Protein AF-A0A956D591-F1 (afdb_monomer_lite)

Structure (mmCIF, N/CA/C/O backbone):
data_AF-A0A956D591-F1
#
_entry.id   AF-A0A956D591-F1
#
loop_
_atom_site.group_PDB
_atom_site.id
_atom_site.type_symbol
_atom_site.label_atom_id
_atom_site.label_alt_id
_atom_site.label_comp_id
_atom_site.label_asym_id
_atom_site.label_entity_id
_atom_site.label_seq_id
_atom_site.pdbx_PDB_ins_code
_atom_site.Cartn_x
_atom_site.Cartn_y
_atom_site.Cartn_z
_atom_site.occupancy
_atom_site.B_iso_or_equiv
_atom_site.auth_seq_id
_atom_site.auth_comp_id
_atom_site.auth_asym_id
_atom_site.auth_atom_id
_atom_site.pdbx_PDB_model_num
ATOM 1 N N . MET A 1 1 ? 17.800 -11.997 -19.487 1.00 52.72 1 MET A N 1
ATOM 2 C CA . MET A 1 1 ? 16.666 -11.210 -18.965 1.00 52.72 1 MET A CA 1
ATOM 3 C C . MET A 1 1 ? 15.484 -12.162 -18.912 1.00 52.72 1 MET A C 1
ATOM 5 O O . MET A 1 1 ? 15.166 -12.742 -19.944 1.00 52.72 1 MET A O 1
ATOM 9 N N . HIS A 1 2 ? 14.975 -12.489 -17.723 1.00 69.31 2 HIS A N 1
ATOM 10 C CA . HIS A 1 2 ? 13.876 -13.447 -17.596 1.00 69.31 2 HIS A CA 1
ATOM 11 C C . HIS A 1 2 ? 12.588 -12.753 -18.041 1.00 69.31 2 HIS A C 1
ATOM 13 O O . HIS A 1 2 ? 12.239 -11.722 -17.480 1.00 69.31 2 HIS A O 1
ATOM 19 N N . ALA A 1 3 ? 11.868 -13.309 -19.018 1.00 75.56 3 ALA A N 1
ATOM 20 C CA . ALA A 1 3 ? 10.651 -12.695 -19.563 1.00 75.56 3 ALA A CA 1
ATOM 21 C C . ALA A 1 3 ? 9.582 -12.370 -18.491 1.00 75.56 3 ALA A C 1
ATOM 23 O O . ALA A 1 3 ? 8.760 -11.476 -18.678 1.00 75.56 3 ALA A O 1
ATOM 24 N N . GLN A 1 4 ? 9.606 -13.071 -17.351 1.00 73.88 4 GLN A N 1
ATOM 25 C CA . GLN A 1 4 ? 8.733 -12.803 -16.205 1.00 73.88 4 GLN A CA 1
ATOM 26 C C . GLN A 1 4 ? 9.067 -11.488 -15.483 1.00 73.88 4 GLN A C 1
ATOM 28 O O . GLN A 1 4 ? 8.150 -10.812 -15.021 1.00 73.88 4 GLN A O 1
ATOM 33 N N . ASP A 1 5 ? 10.341 -11.088 -15.432 1.00 79.69 5 ASP A N 1
ATOM 34 C CA . ASP A 1 5 ? 10.752 -9.813 -14.834 1.00 79.69 5 ASP A CA 1
ATOM 35 C C . ASP A 1 5 ? 10.270 -8.631 -15.682 1.00 79.69 5 ASP A C 1
ATOM 37 O O . ASP A 1 5 ? 9.816 -7.619 -15.145 1.00 79.69 5 ASP A O 1
ATOM 41 N N . ASP A 1 6 ? 10.323 -8.770 -17.008 1.00 87.12 6 ASP A N 1
ATOM 42 C CA . ASP A 1 6 ? 9.858 -7.740 -17.938 1.00 87.12 6 ASP A CA 1
ATOM 43 C C . ASP A 1 6 ? 8.331 -7.598 -17.890 1.00 87.12 6 ASP A C 1
ATOM 45 O O . ASP A 1 6 ? 7.813 -6.483 -17.800 1.00 87.12 6 ASP A O 1
ATOM 49 N N . ALA A 1 7 ? 7.606 -8.722 -17.845 1.00 90.69 7 ALA A N 1
ATOM 50 C CA . ALA A 1 7 ? 6.153 -8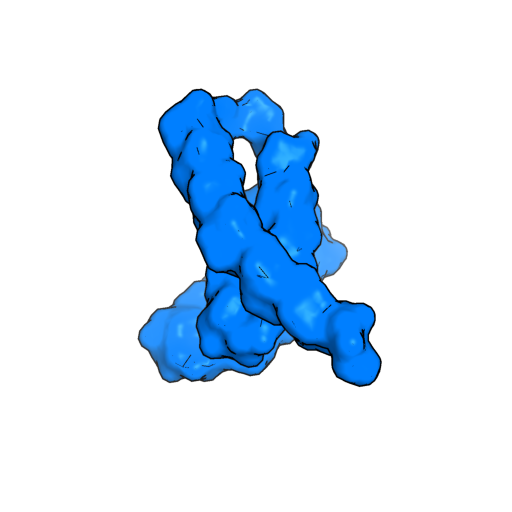.727 -17.677 1.00 90.69 7 ALA A CA 1
ATOM 51 C C . ALA A 1 7 ? 5.723 -8.102 -16.338 1.00 90.69 7 ALA A C 1
ATOM 53 O O . ALA A 1 7 ? 4.816 -7.267 -16.311 1.00 90.69 7 ALA A O 1
ATOM 54 N N . ALA A 1 8 ? 6.395 -8.450 -15.233 1.00 93.50 8 ALA A N 1
ATOM 55 C CA . ALA A 1 8 ? 6.107 -7.882 -13.917 1.00 93.50 8 ALA A CA 1
ATOM 56 C C . ALA A 1 8 ? 6.303 -6.358 -13.893 1.00 93.50 8 ALA A C 1
ATOM 58 O O . ALA A 1 8 ? 5.472 -5.641 -13.331 1.00 93.50 8 ALA A O 1
ATOM 59 N N . ARG A 1 9 ? 7.374 -5.857 -14.524 1.00 93.31 9 ARG A N 1
ATOM 60 C CA . ARG A 1 9 ? 7.680 -4.419 -14.607 1.00 93.31 9 ARG A CA 1
ATOM 61 C C . ARG A 1 9 ? 6.655 -3.650 -15.428 1.00 93.31 9 ARG A C 1
ATOM 63 O O . ARG A 1 9 ? 6.225 -2.585 -14.991 1.00 93.31 9 ARG A O 1
ATOM 70 N N . GLU A 1 10 ? 6.237 -4.178 -16.575 1.00 95.62 10 GLU A N 1
ATOM 71 C CA . GLU A 1 10 ? 5.223 -3.504 -17.392 1.00 95.62 10 GLU A CA 1
ATOM 72 C C . GLU A 1 10 ? 3.865 -3.471 -16.684 1.00 95.62 10 GLU A C 1
ATOM 74 O O . GLU A 1 10 ? 3.206 -2.434 -16.652 1.00 95.62 10 GLU A O 1
ATOM 79 N N . LEU A 1 11 ? 3.465 -4.568 -16.036 1.00 96.94 11 LEU A N 1
ATOM 80 C CA . LEU A 1 11 ? 2.238 -4.602 -15.237 1.00 96.94 11 LEU A CA 1
ATOM 81 C C . LEU A 1 11 ? 2.297 -3.637 -14.049 1.00 96.94 11 LEU A C 1
ATOM 83 O O . LEU A 1 11 ? 1.322 -2.941 -13.782 1.00 96.94 11 LEU A O 1
ATOM 87 N N . PHE A 1 12 ? 3.450 -3.529 -13.386 1.00 96.75 12 PHE A N 1
ATOM 88 C CA . PHE A 1 12 ? 3.655 -2.535 -12.336 1.00 96.75 12 PHE A CA 1
ATOM 89 C C . PHE A 1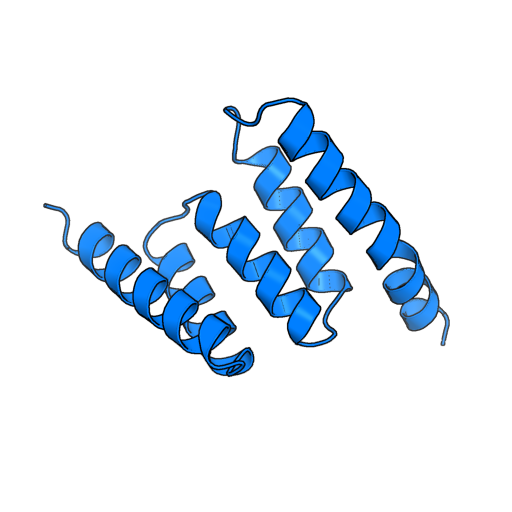 12 ? 3.496 -1.106 -12.869 1.00 96.75 12 PHE A C 1
ATOM 91 O O . PHE A 1 12 ? 2.790 -0.301 -12.265 1.00 96.75 12 PHE A O 1
ATOM 98 N N . ARG A 1 13 ? 4.107 -0.798 -14.022 1.00 96.94 13 ARG A N 1
ATOM 99 C CA . ARG A 1 13 ? 3.997 0.518 -14.669 1.00 96.94 13 ARG A CA 1
ATOM 100 C C . ARG A 1 13 ? 2.544 0.847 -15.006 1.00 96.94 13 ARG A C 1
ATOM 102 O O . ARG A 1 13 ? 2.091 1.948 -14.710 1.00 96.94 13 ARG A O 1
ATOM 109 N N . ARG A 1 14 ? 1.807 -0.117 -15.565 1.00 97.38 14 ARG A N 1
ATOM 110 C CA . ARG A 1 14 ? 0.370 0.014 -15.853 1.00 97.38 14 ARG A CA 1
ATOM 111 C C . ARG A 1 14 ? -0.451 0.254 -14.588 1.00 97.38 14 ARG A C 1
ATOM 113 O O . ARG A 1 14 ? -1.328 1.110 -14.605 1.00 97.38 14 ARG A O 1
ATOM 120 N N . GLY A 1 15 ? -0.151 -0.457 -13.501 1.00 97.62 15 GLY A N 1
ATOM 121 C CA . GLY A 1 15 ? -0.807 -0.250 -12.210 1.00 97.62 15 GLY A CA 1
ATOM 122 C C . GLY A 1 15 ? -0.561 1.150 -11.656 1.00 97.62 15 GLY A C 1
ATOM 123 O O . GLY A 1 15 ? -1.503 1.826 -11.256 1.00 97.62 15 GLY A O 1
ATOM 124 N N . ALA A 1 16 ? 0.683 1.631 -11.713 1.00 97.44 16 ALA A N 1
ATOM 125 C CA . ALA A 1 16 ? 1.040 2.976 -11.267 1.00 97.44 16 ALA A CA 1
ATOM 126 C C . ALA A 1 16 ? 0.368 4.073 -12.112 1.00 97.44 16 ALA A C 1
ATOM 128 O O . ALA A 1 16 ? -0.123 5.060 -11.568 1.00 97.44 16 ALA A O 1
ATOM 129 N N . GLU A 1 17 ? 0.299 3.882 -13.431 1.00 98.19 17 GLU A N 1
ATOM 130 C CA . GLU A 1 17 ? -0.399 4.785 -14.351 1.00 98.19 17 GLU A CA 1
ATOM 131 C C . GLU A 1 17 ? -1.910 4.821 -14.075 1.00 98.19 17 GLU A C 1
ATOM 133 O O . GLU A 1 17 ? -2.502 5.896 -13.991 1.00 98.19 17 GLU A O 1
ATOM 138 N N . ALA A 1 18 ? -2.537 3.658 -13.879 1.00 98.12 18 ALA A N 1
ATOM 139 C CA . ALA A 1 18 ? -3.949 3.570 -13.522 1.00 98.12 18 ALA A CA 1
ATOM 140 C C . ALA A 1 18 ? -4.234 4.206 -12.153 1.00 98.12 18 ALA A C 1
ATOM 142 O O . ALA A 1 18 ? -5.207 4.945 -12.022 1.00 98.12 18 ALA A O 1
ATOM 143 N N . TYR A 1 19 ? -3.361 3.989 -11.164 1.00 97.56 19 TYR A N 1
ATOM 144 C CA . TYR A 1 19 ? -3.478 4.591 -9.835 1.00 97.56 19 TYR A CA 1
ATOM 145 C C . TYR A 1 19 ? -3.401 6.120 -9.899 1.00 97.56 19 TYR A C 1
ATOM 147 O O . TYR A 1 19 ? -4.240 6.802 -9.317 1.00 97.56 19 TYR A O 1
ATOM 155 N N . GLY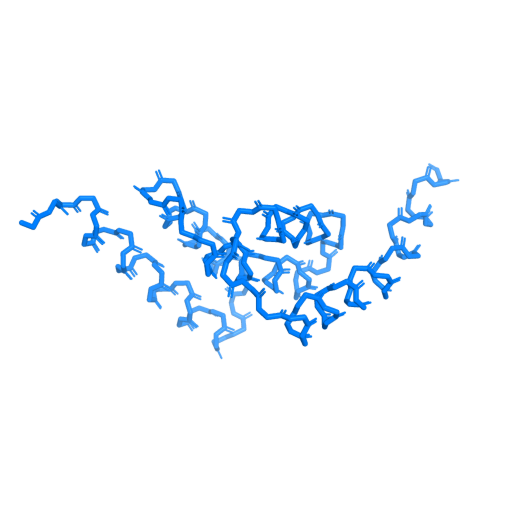 A 1 20 ? -2.429 6.665 -10.641 1.00 97.00 20 GLY A N 1
ATOM 156 C CA . GLY A 1 20 ? -2.289 8.112 -10.840 1.00 97.00 20 GLY A CA 1
ATOM 157 C C . GLY A 1 20 ? -3.458 8.742 -11.604 1.00 97.00 20 GLY A C 1
ATOM 158 O O . GLY A 1 20 ? -3.726 9.926 -11.435 1.00 97.00 20 GLY A O 1
ATOM 159 N N . ALA A 1 21 ? -4.172 7.949 -12.404 1.00 97.88 21 ALA A N 1
ATOM 160 C CA . ALA A 1 21 ? -5.405 8.339 -13.082 1.00 97.88 21 ALA A CA 1
ATOM 161 C C . ALA A 1 21 ? -6.677 8.068 -12.252 1.00 97.88 21 ALA A C 1
ATOM 163 O O . ALA A 1 21 ? -7.771 8.116 -12.807 1.00 97.88 21 ALA A O 1
ATOM 164 N N . GLU A 1 22 ? -6.544 7.722 -10.965 1.00 97.44 22 GLU A N 1
ATOM 165 C CA . GLU A 1 22 ? -7.646 7.390 -10.042 1.00 97.44 22 GLU A CA 1
ATOM 166 C C . GLU A 1 22 ? -8.501 6.182 -10.479 1.00 97.44 22 GLU A C 1
ATOM 168 O O . GLU A 1 22 ? -9.576 5.909 -9.945 1.00 97.44 22 GLU A O 1
ATOM 173 N N . ARG A 1 23 ? -7.999 5.381 -11.426 1.00 98.12 23 ARG A N 1
ATOM 174 C CA . ARG A 1 23 ? -8.629 4.145 -11.913 1.00 98.12 23 ARG A CA 1
ATOM 175 C C . ARG A 1 23 ? -8.210 2.981 -11.024 1.00 98.12 23 ARG A C 1
ATOM 177 O O . ARG A 1 23 ? -7.537 2.046 -11.456 1.00 98.12 23 ARG A O 1
ATOM 184 N N . TYR A 1 24 ? -8.584 3.056 -9.748 1.00 97.50 24 TYR A N 1
ATOM 185 C CA . TYR A 1 24 ? -8.059 2.165 -8.711 1.00 97.50 24 TYR A CA 1
ATOM 186 C C . TYR A 1 24 ? -8.400 0.685 -8.932 1.00 97.50 24 TYR A C 1
ATOM 188 O O . TYR A 1 24 ? -7.593 -0.175 -8.596 1.00 97.50 24 TYR A O 1
ATOM 196 N N . ALA A 1 25 ? -9.545 0.366 -9.542 1.00 97.38 25 ALA A N 1
ATOM 197 C CA . ALA A 1 25 ? -9.891 -1.018 -9.878 1.00 97.38 25 ALA A CA 1
ATOM 198 C C . ALA A 1 25 ? -8.919 -1.613 -10.915 1.00 97.38 25 ALA A C 1
ATOM 200 O O . ALA A 1 25 ? -8.383 -2.698 -10.710 1.00 97.38 25 ALA A O 1
ATOM 201 N N . GLU A 1 26 ? -8.612 -0.864 -11.979 1.00 97.81 26 GLU A N 1
ATOM 202 C CA . GLU A 1 26 ? -7.621 -1.276 -12.983 1.00 97.81 26 GLU A CA 1
ATOM 203 C C . GLU A 1 26 ? -6.208 -1.343 -12.387 1.00 97.81 26 GLU A C 1
ATOM 205 O O . GLU A 1 26 ? -5.426 -2.240 -12.710 1.00 97.81 26 GLU A O 1
ATOM 210 N N . ALA A 1 27 ? -5.879 -0.402 -11.496 1.00 98.38 27 ALA A N 1
ATOM 211 C CA . ALA A 1 27 ? -4.607 -0.403 -10.787 1.00 98.38 27 ALA A CA 1
ATOM 212 C C . ALA A 1 27 ? -4.439 -1.671 -9.943 1.00 98.38 27 ALA A C 1
ATOM 214 O O . ALA A 1 27 ? -3.375 -2.289 -9.972 1.00 98.38 27 ALA A O 1
ATOM 215 N N . LEU A 1 28 ? -5.499 -2.083 -9.241 1.00 98.25 28 LEU A N 1
ATOM 216 C CA . LEU A 1 28 ? -5.504 -3.280 -8.410 1.00 98.25 28 LEU A CA 1
ATOM 217 C C . LEU A 1 28 ? -5.207 -4.523 -9.252 1.00 98.25 28 LEU A C 1
ATOM 219 O O . LEU A 1 28 ? -4.258 -5.242 -8.950 1.00 98.25 28 LEU A O 1
ATOM 223 N N . GLU A 1 29 ? -5.942 -4.724 -10.348 1.00 97.94 29 GLU A N 1
ATOM 224 C CA . GLU A 1 29 ? -5.736 -5.868 -11.246 1.00 97.94 29 GLU A CA 1
ATOM 225 C C . GLU A 1 29 ? -4.306 -5.915 -11.807 1.00 97.94 29 GLU A C 1
ATOM 227 O O . GLU A 1 29 ? -3.672 -6.976 -11.863 1.00 97.94 29 GLU A O 1
ATOM 232 N N . ALA A 1 30 ? -3.769 -4.759 -12.207 1.00 97.69 30 ALA A N 1
ATOM 233 C CA . ALA A 1 30 ? -2.425 -4.657 -12.759 1.00 97.69 30 ALA A CA 1
ATOM 234 C C . ALA A 1 30 ? -1.341 -4.945 -11.707 1.00 97.69 30 ALA A C 1
ATOM 236 O O . ALA A 1 30 ? -0.387 -5.678 -11.990 1.00 97.69 30 ALA A O 1
ATOM 237 N N . PHE A 1 31 ? -1.490 -4.429 -10.485 1.00 97.81 31 PHE A N 1
ATOM 238 C CA . PHE A 1 31 ? -0.565 -4.722 -9.392 1.00 97.81 31 PHE A CA 1
ATOM 239 C C . PHE A 1 31 ? -0.649 -6.185 -8.937 1.00 97.81 31 PHE A C 1
ATOM 241 O O . PHE A 1 31 ? 0.390 -6.800 -8.702 1.00 97.81 31 PHE A O 1
ATOM 248 N N . GLU A 1 32 ? -1.839 -6.788 -8.886 1.00 97.06 32 GLU A N 1
ATOM 249 C CA . GLU A 1 32 ? -2.004 -8.213 -8.568 1.00 97.06 32 GLU A CA 1
ATOM 250 C C . GLU A 1 32 ? -1.354 -9.098 -9.635 1.00 97.06 32 GLU A C 1
ATOM 252 O O . GLU A 1 32 ? -0.668 -10.073 -9.322 1.00 97.06 32 GLU A O 1
ATOM 257 N N . ALA A 1 33 ? -1.534 -8.757 -10.913 1.00 96.50 33 ALA A N 1
ATOM 258 C CA . ALA A 1 33 ? -0.860 -9.440 -12.008 1.00 96.50 33 ALA A CA 1
ATOM 259 C C . ALA A 1 33 ? 0.666 -9.290 -11.903 1.00 96.50 33 ALA A C 1
ATOM 261 O O . ALA A 1 33 ? 1.375 -10.291 -11.990 1.00 96.50 33 ALA A O 1
ATOM 262 N N . SER A 1 34 ? 1.172 -8.079 -11.644 1.00 96.44 34 SER A N 1
ATOM 263 C CA . SER A 1 34 ? 2.604 -7.833 -11.428 1.00 96.44 34 SER A CA 1
ATOM 264 C C . SER A 1 34 ? 3.160 -8.703 -10.297 1.00 96.44 34 SER A C 1
ATOM 266 O O . SER A 1 34 ? 4.158 -9.399 -10.491 1.00 96.44 34 SER A O 1
ATOM 268 N N . TYR A 1 35 ? 2.462 -8.749 -9.157 1.00 95.00 35 TYR A N 1
ATOM 269 C CA . TYR A 1 35 ? 2.871 -9.530 -7.992 1.00 95.00 35 TYR A CA 1
ATOM 270 C C . TYR A 1 35 ? 2.881 -11.041 -8.257 1.00 95.00 35 TYR A C 1
ATOM 272 O O . TYR A 1 35 ? 3.786 -11.738 -7.807 1.00 95.00 35 TYR A O 1
ATOM 280 N N . ARG A 1 36 ? 1.918 -11.550 -9.041 1.00 94.00 36 ARG A N 1
ATOM 281 C CA . ARG A 1 36 ? 1.885 -12.961 -9.469 1.00 94.00 36 ARG A CA 1
ATOM 282 C C . ARG A 1 36 ? 3.066 -13.344 -10.355 1.00 94.00 36 ARG A C 1
ATOM 284 O O . ARG A 1 36 ? 3.500 -14.491 -10.313 1.00 94.00 36 ARG A O 1
ATOM 291 N N . HIS A 1 37 ? 3.569 -12.415 -11.166 1.00 92.81 37 HIS A N 1
ATOM 292 C CA . HIS A 1 37 ? 4.779 -12.652 -11.953 1.00 92.81 37 HIS A CA 1
ATOM 293 C C . HIS A 1 37 ? 6.043 -12.555 -11.103 1.00 92.81 37 HIS A C 1
ATOM 295 O O . HIS A 1 37 ? 6.976 -13.327 -11.319 1.00 92.81 37 HIS A O 1
ATOM 301 N N . ARG A 1 38 ? 6.081 -11.614 -10.153 1.00 92.06 38 ARG A N 1
ATOM 302 C CA . ARG A 1 38 ? 7.216 -11.425 -9.253 1.00 92.06 38 ARG A CA 1
ATOM 303 C C . ARG A 1 38 ? 6.767 -10.855 -7.913 1.00 92.06 38 ARG A C 1
ATOM 305 O O . ARG A 1 38 ? 6.280 -9.728 -7.838 1.00 92.06 38 ARG A O 1
ATOM 312 N N . GLU A 1 39 ? 7.034 -11.595 -6.842 1.00 91.31 39 GLU A N 1
ATOM 313 C CA . GLU A 1 39 ? 6.642 -11.225 -5.480 1.00 91.31 39 GLU A CA 1
ATOM 314 C C . GLU A 1 39 ? 7.565 -10.147 -4.882 1.00 91.31 39 GLU A C 1
ATOM 316 O O . GLU A 1 39 ? 8.362 -10.399 -3.982 1.00 91.31 39 GLU A O 1
ATOM 321 N N . VAL A 1 40 ? 7.489 -8.920 -5.403 1.00 90.56 40 VAL A N 1
ATOM 322 C CA . VAL A 1 40 ? 8.320 -7.795 -4.945 1.00 90.56 40 VAL A CA 1
ATOM 323 C C . VAL A 1 40 ? 7.602 -7.014 -3.839 1.00 90.56 40 VAL A C 1
ATOM 325 O O . VAL A 1 40 ? 6.446 -6.631 -4.040 1.00 90.56 40 VAL A O 1
ATOM 328 N N . PRO A 1 41 ? 8.263 -6.687 -2.710 1.00 93.00 41 PRO A N 1
ATOM 329 C CA . PRO A 1 41 ? 7.610 -5.986 -1.604 1.00 93.00 41 PRO A CA 1
ATOM 330 C C . PRO A 1 41 ? 6.984 -4.643 -1.987 1.00 93.00 41 PRO A C 1
ATOM 332 O O . PRO A 1 41 ? 5.870 -4.344 -1.568 1.00 93.00 41 PRO A O 1
ATOM 335 N N . VAL A 1 42 ? 7.631 -3.867 -2.861 1.00 91.81 42 VAL A N 1
ATOM 336 C CA . VAL A 1 42 ? 7.095 -2.574 -3.324 1.00 91.81 42 VAL A CA 1
ATOM 337 C C . VAL A 1 42 ? 5.704 -2.696 -3.964 1.00 91.81 42 VAL A C 1
ATOM 339 O O . VAL A 1 42 ? 4.894 -1.774 -3.876 1.00 91.81 42 VAL A O 1
ATOM 342 N N . VAL A 1 43 ? 5.382 -3.838 -4.580 1.00 95.75 43 VAL A N 1
ATOM 343 C CA . VAL A 1 43 ? 4.060 -4.075 -5.173 1.00 95.75 43 VAL A CA 1
ATOM 344 C C . VAL A 1 43 ? 3.009 -4.286 -4.080 1.00 95.75 43 VAL A C 1
ATOM 346 O O . VAL A 1 43 ? 1.898 -3.791 -4.224 1.00 95.75 43 VAL A O 1
ATOM 349 N N . LEU A 1 44 ? 3.357 -4.923 -2.954 1.00 96.31 44 LEU A N 1
ATOM 350 C CA . LEU A 1 44 ? 2.450 -5.091 -1.807 1.00 96.31 44 LEU A CA 1
ATOM 351 C C . LEU A 1 44 ? 2.035 -3.751 -1.201 1.00 96.31 44 LEU A C 1
ATOM 353 O O . LEU A 1 44 ? 0.866 -3.564 -0.873 1.00 96.31 44 LEU A O 1
ATOM 357 N N . PHE A 1 45 ? 2.971 -2.807 -1.094 1.00 95.88 45 PHE A N 1
ATOM 358 C CA . PHE A 1 45 ? 2.654 -1.459 -0.631 1.00 95.88 45 PHE A CA 1
ATOM 359 C C . PHE A 1 45 ? 1.666 -0.760 -1.579 1.00 95.88 45 PHE A C 1
ATOM 361 O O . PHE A 1 45 ? 0.673 -0.189 -1.132 1.00 95.88 45 PHE A O 1
ATOM 368 N N . ASN A 1 46 ? 1.884 -0.857 -2.894 1.00 96.69 46 ASN A N 1
ATOM 369 C CA . ASN A 1 46 ? 0.979 -0.272 -3.888 1.00 96.69 46 ASN A CA 1
ATOM 370 C C . ASN A 1 46 ? -0.398 -0.952 -3.918 1.00 96.69 46 ASN A C 1
ATOM 372 O O . ASN A 1 46 ? -1.411 -0.260 -4.024 1.00 96.69 46 ASN A O 1
ATOM 376 N N . LEU A 1 47 ? -0.456 -2.276 -3.748 1.00 97.94 47 LEU A N 1
ATOM 377 C CA . LEU A 1 47 ? -1.708 -3.011 -3.556 1.00 97.94 47 LEU A CA 1
ATOM 378 C C . LEU A 1 47 ? -2.470 -2.481 -2.342 1.00 97.94 47 LEU A C 1
ATOM 380 O O . LEU A 1 47 ? -3.647 -2.152 -2.457 1.00 97.94 47 LEU A O 1
ATOM 384 N N . ALA A 1 48 ? -1.794 -2.329 -1.203 1.00 97.19 48 ALA A N 1
ATOM 385 C CA . ALA A 1 48 ? -2.411 -1.837 0.022 1.00 97.19 48 ALA A CA 1
ATOM 386 C C . ALA A 1 48 ? -2.974 -0.412 -0.132 1.00 97.19 48 ALA A C 1
ATOM 388 O O . ALA A 1 48 ? -4.115 -0.154 0.253 1.00 97.19 48 ALA A O 1
ATOM 389 N N . GLN A 1 49 ? -2.218 0.495 -0.762 1.00 96.94 49 GLN A N 1
ATOM 390 C CA . GLN A 1 49 ? -2.697 1.849 -1.065 1.00 96.94 49 GLN A CA 1
ATOM 391 C C . GLN A 1 49 ? -3.912 1.837 -1.998 1.00 96.94 49 GLN A C 1
ATOM 393 O O . GLN A 1 49 ? -4.883 2.553 -1.763 1.00 96.94 49 GLN A O 1
ATOM 398 N N . THR A 1 50 ? -3.881 0.995 -3.031 1.00 98.00 50 THR A N 1
ATOM 399 C CA . THR A 1 50 ? -4.977 0.874 -4.000 1.00 98.00 50 THR A CA 1
ATOM 400 C C . THR A 1 50 ? -6.245 0.324 -3.347 1.00 98.00 50 THR A C 1
ATOM 402 O O . THR A 1 50 ? -7.330 0.856 -3.560 1.00 98.00 50 THR A O 1
ATOM 405 N N . LEU A 1 51 ? -6.116 -0.694 -2.494 1.00 97.62 51 LEU A N 1
ATOM 406 C CA . LEU A 1 51 ? -7.230 -1.262 -1.729 1.00 97.62 51 LEU A CA 1
ATOM 407 C C . LEU A 1 51 ? -7.838 -0.238 -0.768 1.00 97.62 51 LEU A C 1
ATOM 409 O O . LEU A 1 51 ? -9.057 -0.166 -0.638 1.00 97.62 51 LEU A O 1
ATOM 41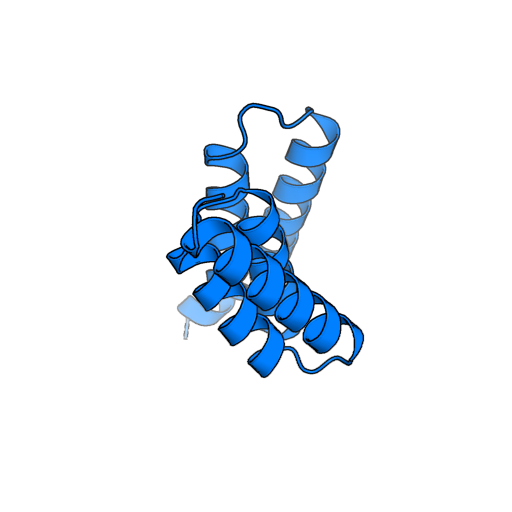3 N N . ARG A 1 52 ? -7.009 0.602 -0.141 1.00 95.62 52 ARG A N 1
ATOM 414 C CA . ARG A 1 52 ? -7.486 1.712 0.688 1.00 95.62 52 ARG A CA 1
ATOM 415 C C . ARG A 1 52 ? -8.263 2.746 -0.135 1.00 95.62 52 ARG A C 1
ATOM 417 O O . ARG A 1 52 ? -9.314 3.185 0.313 1.00 95.62 52 ARG A O 1
ATOM 424 N N . ALA A 1 53 ? -7.786 3.102 -1.328 1.00 95.94 53 ALA A N 1
ATOM 425 C CA . ALA A 1 53 ? -8.488 4.024 -2.228 1.00 95.94 53 ALA A CA 1
ATOM 426 C C . ALA A 1 53 ? -9.828 3.461 -2.747 1.00 95.94 53 ALA A C 1
ATOM 428 O O . ALA A 1 53 ? -10.736 4.219 -3.069 1.00 95.94 53 ALA A O 1
ATOM 429 N N . LEU A 1 54 ? -9.964 2.133 -2.785 1.00 96.38 54 LEU A N 1
ATOM 430 C CA . LEU A 1 54 ? -11.198 1.415 -3.121 1.00 96.38 54 LEU A CA 1
ATOM 431 C C . LEU A 1 54 ? -12.140 1.192 -1.926 1.00 96.38 54 LEU A C 1
ATOM 433 O O . LEU A 1 54 ? -13.100 0.440 -2.065 1.00 96.38 54 LEU A O 1
ATOM 437 N N . ASP A 1 55 ? -11.859 1.784 -0.761 1.00 95.00 55 ASP A N 1
ATOM 438 C CA . ASP A 1 55 ? -12.618 1.572 0.479 1.00 95.00 55 ASP A CA 1
ATOM 439 C C . ASP A 1 55 ? -12.675 0.091 0.915 1.00 95.00 55 ASP A C 1
ATOM 441 O O . ASP A 1 55 ? -13.662 -0.410 1.451 1.00 95.00 55 ASP A O 1
ATOM 445 N N . ARG A 1 56 ? -11.572 -0.645 0.701 1.00 95.44 56 ARG A N 1
ATOM 446 C CA . ARG A 1 56 ? -11.392 -2.054 1.107 1.00 95.44 56 ARG A CA 1
ATOM 447 C C . ARG A 1 56 ? -10.359 -2.176 2.237 1.00 95.44 56 ARG A C 1
ATOM 449 O O . ARG A 1 56 ? -9.299 -2.787 2.055 1.00 95.44 56 ARG A O 1
ATOM 456 N N . PRO A 1 57 ? -10.624 -1.613 3.434 1.00 95.31 57 PRO A N 1
ATOM 457 C CA . PRO A 1 57 ? -9.624 -1.483 4.494 1.00 95.31 57 PRO A CA 1
ATOM 458 C C . PRO A 1 57 ? -9.140 -2.830 5.049 1.00 95.31 57 PRO A C 1
ATOM 460 O O . PRO A 1 57 ? -7.979 -2.949 5.430 1.00 95.31 57 PRO A O 1
ATOM 463 N N . ALA A 1 58 ? -9.985 -3.867 5.056 1.00 94.94 58 ALA A N 1
ATOM 464 C CA . ALA A 1 58 ? -9.598 -5.194 5.542 1.00 94.94 58 ALA A CA 1
ATOM 465 C C . ALA A 1 58 ? -8.465 -5.801 4.704 1.00 94.94 58 ALA A C 1
ATOM 467 O O . ALA A 1 58 ? -7.490 -6.318 5.243 1.00 94.94 58 ALA A O 1
ATOM 468 N N . GLU A 1 59 ? -8.576 -5.693 3.385 1.00 95.88 59 GLU A N 1
ATOM 469 C CA . GLU A 1 59 ? -7.590 -6.233 2.453 1.00 95.88 59 GLU A CA 1
ATOM 470 C C . GLU A 1 59 ? -6.344 -5.348 2.395 1.00 95.88 59 GLU A C 1
ATOM 472 O O . GLU A 1 59 ? -5.227 -5.863 2.333 1.00 95.88 59 GLU A O 1
ATOM 477 N N . ALA A 1 60 ? -6.517 -4.025 2.502 1.00 97.25 60 ALA A N 1
ATOM 478 C CA . ALA A 1 60 ? -5.404 -3.088 2.612 1.00 97.25 60 ALA A CA 1
ATOM 479 C C . ALA A 1 60 ? -4.511 -3.406 3.825 1.00 97.25 60 ALA A C 1
ATOM 481 O O . ALA A 1 60 ? 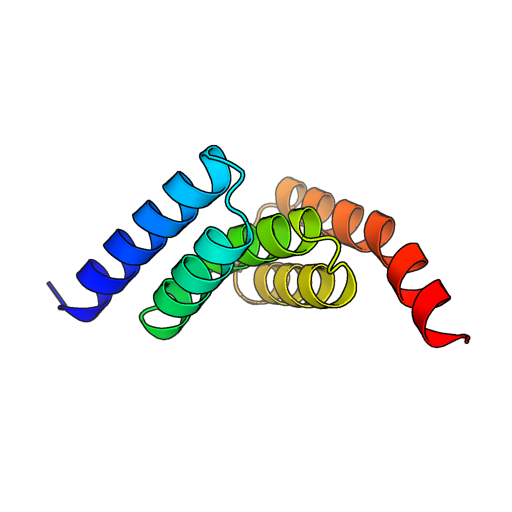-3.289 -3.477 3.689 1.00 97.25 60 ALA A O 1
ATOM 482 N N . ILE A 1 61 ? -5.108 -3.663 4.997 1.00 96.69 61 ILE A N 1
ATOM 483 C CA . ILE A 1 61 ? -4.373 -4.049 6.213 1.00 96.69 61 ILE A CA 1
ATOM 484 C C . ILE A 1 61 ? -3.583 -5.341 5.993 1.00 96.69 61 ILE A C 1
ATOM 486 O O . ILE A 1 61 ? -2.412 -5.412 6.367 1.00 96.69 61 ILE A O 1
ATOM 490 N N . GLU A 1 62 ? -4.187 -6.360 5.381 1.00 96.25 62 GLU A N 1
ATOM 491 C CA . GLU A 1 62 ? -3.496 -7.626 5.119 1.00 96.25 62 GLU A CA 1
ATOM 492 C C . GLU A 1 62 ? -2.314 -7.451 4.154 1.00 96.25 62 GLU A C 1
ATOM 494 O O . GLU A 1 62 ? -1.230 -7.996 4.396 1.00 96.25 62 GLU A O 1
ATOM 499 N N . ALA A 1 63 ? -2.470 -6.625 3.116 1.00 96.81 63 ALA A N 1
ATOM 500 C CA . ALA A 1 63 ? -1.391 -6.286 2.193 1.00 96.81 63 ALA A CA 1
ATOM 501 C C . ALA A 1 63 ? -0.251 -5.513 2.887 1.00 96.81 63 ALA A C 1
ATOM 503 O O . ALA A 1 63 ? 0.916 -5.880 2.724 1.00 96.81 63 ALA A O 1
ATOM 504 N N . TYR A 1 64 ? -0.563 -4.522 3.732 1.00 96.94 64 TYR A N 1
ATOM 505 C CA . TYR A 1 64 ? 0.439 -3.803 4.532 1.00 96.94 64 TYR A CA 1
ATOM 506 C C . TYR A 1 64 ? 1.172 -4.721 5.514 1.00 96.94 64 TYR A C 1
ATOM 508 O O . TYR A 1 64 ? 2.397 -4.672 5.624 1.00 96.94 64 TYR A O 1
ATOM 516 N N . ARG A 1 65 ? 0.453 -5.620 6.192 1.00 95.62 65 ARG A N 1
ATOM 517 C CA . ARG A 1 65 ? 1.068 -6.620 7.075 1.00 95.62 65 ARG A CA 1
ATOM 518 C C . ARG A 1 65 ? 2.001 -7.548 6.308 1.00 95.62 65 ARG A C 1
ATOM 520 O O . ARG A 1 65 ? 3.049 -7.913 6.830 1.00 95.62 65 ARG A O 1
ATOM 527 N N . ARG A 1 66 ? 1.637 -7.949 5.086 1.00 95.50 66 ARG A N 1
ATOM 528 C CA . ARG A 1 66 ? 2.516 -8.757 4.233 1.00 95.50 66 ARG A CA 1
ATOM 529 C C . ARG A 1 66 ? 3.760 -7.968 3.830 1.00 95.50 66 ARG A C 1
ATOM 531 O O . ARG A 1 66 ? 4.852 -8.502 3.965 1.00 95.50 66 ARG A O 1
ATOM 538 N N . TYR A 1 67 ? 3.610 -6.704 3.436 1.00 95.62 67 TYR A N 1
ATOM 539 C CA . TYR A 1 67 ? 4.732 -5.812 3.131 1.00 95.62 67 TYR A CA 1
ATOM 540 C C . TYR A 1 67 ? 5.742 -5.737 4.287 1.00 95.62 67 TYR A C 1
ATOM 542 O O . TYR A 1 67 ? 6.918 -6.024 4.080 1.00 95.62 67 TYR A O 1
ATOM 550 N N . LEU A 1 68 ? 5.268 -5.492 5.515 1.00 94.38 68 LEU A N 1
ATOM 551 C CA . LEU A 1 68 ? 6.104 -5.427 6.725 1.00 94.38 68 LEU A CA 1
ATOM 552 C C . LEU A 1 68 ? 6.844 -6.731 7.065 1.00 94.38 68 LEU A C 1
ATOM 554 O O . LEU A 1 68 ? 7.853 -6.691 7.772 1.00 94.38 68 LEU A O 1
ATOM 558 N N . ARG A 1 69 ? 6.317 -7.883 6.627 1.00 93.25 69 ARG A N 1
ATOM 559 C CA . ARG A 1 69 ? 6.936 -9.203 6.830 1.00 93.25 69 ARG A CA 1
ATOM 560 C C . ARG A 1 69 ? 7.908 -9.585 5.720 1.00 93.25 69 ARG A C 1
ATOM 562 O O . ARG A 1 69 ? 8.806 -10.374 5.975 1.00 93.25 69 ARG A O 1
ATOM 569 N N . THR A 1 70 ? 7.678 -9.123 4.492 1.00 90.81 70 THR A N 1
ATOM 570 C CA . THR A 1 70 ? 8.474 -9.526 3.322 1.00 90.81 70 THR A CA 1
ATOM 571 C C . THR A 1 70 ? 9.667 -8.603 3.089 1.00 90.81 70 THR A C 1
ATOM 573 O O . THR A 1 70 ? 10.679 -9.055 2.565 1.00 90.81 70 THR A O 1
ATOM 576 N N . ASP A 1 71 ? 9.570 -7.326 3.456 1.00 89.25 71 ASP A N 1
ATOM 577 C CA . ASP A 1 71 ? 10.676 -6.385 3.296 1.00 89.25 71 ASP A CA 1
ATOM 578 C C . ASP A 1 71 ? 11.528 -6.301 4.572 1.00 89.25 71 ASP A C 1
ATOM 580 O O . ASP A 1 71 ? 11.238 -5.557 5.509 1.00 89.25 71 ASP A O 1
ATOM 584 N N . GLU A 1 72 ? 12.600 -7.093 4.602 1.00 83.75 72 GLU A N 1
ATOM 585 C CA . GLU A 1 72 ? 13.592 -7.098 5.687 1.00 83.75 72 GLU A CA 1
ATOM 586 C C . GLU A 1 72 ? 14.510 -5.864 5.658 1.00 83.75 72 GLU A C 1
ATOM 588 O O . GLU A 1 72 ? 15.261 -5.634 6.603 1.00 83.75 72 GLU A O 1
ATOM 593 N N . THR A 1 73 ? 14.452 -5.061 4.589 1.00 88.19 73 THR A N 1
ATOM 594 C CA . THR A 1 73 ? 15.280 -3.857 4.410 1.00 88.19 73 THR A CA 1
ATOM 595 C C . THR A 1 73 ? 14.580 -2.575 4.854 1.00 88.19 73 THR A C 1
ATOM 597 O O . THR A 1 73 ? 15.141 -1.486 4.714 1.00 88.19 73 THR A O 1
ATOM 600 N N . LEU A 1 74 ? 13.363 -2.689 5.396 1.00 88.25 74 LEU A N 1
ATOM 601 C CA . LEU A 1 74 ? 12.624 -1.556 5.938 1.00 88.25 74 LEU A CA 1
ATOM 602 C C . LEU A 1 74 ? 13.369 -0.924 7.107 1.00 88.25 74 LEU A C 1
ATOM 604 O O . LEU A 1 74 ? 13.644 -1.580 8.110 1.00 88.25 74 LEU A O 1
ATOM 608 N N . ASP A 1 75 ? 13.612 0.375 6.980 1.00 92.00 75 ASP A N 1
ATOM 609 C CA . ASP A 1 75 ? 13.970 1.219 8.109 1.00 92.00 75 ASP A CA 1
ATOM 610 C C . ASP A 1 75 ? 12.789 1.358 9.088 1.00 92.00 75 ASP A C 1
ATOM 612 O O . ASP A 1 75 ? 11.618 1.130 8.753 1.00 92.00 75 ASP A O 1
ATOM 616 N N . ASP A 1 76 ? 13.117 1.724 10.327 1.00 91.62 76 ASP A N 1
ATOM 617 C CA . ASP A 1 76 ? 12.132 1.864 11.400 1.00 91.62 76 ASP A CA 1
ATOM 618 C C . ASP A 1 76 ? 11.080 2.932 11.069 1.00 91.62 76 ASP A C 1
ATOM 620 O O . ASP A 1 76 ? 9.903 2.755 11.379 1.00 91.62 76 ASP A O 1
ATOM 624 N N . GLU A 1 77 ? 11.471 4.002 10.371 1.00 92.69 77 GLU A N 1
ATOM 625 C CA . GLU A 1 77 ? 10.569 5.083 9.966 1.00 92.69 77 GLU A CA 1
ATOM 626 C C . GLU A 1 77 ? 9.460 4.578 9.032 1.00 92.69 77 GLU A C 1
ATOM 628 O O . GLU A 1 77 ? 8.273 4.789 9.299 1.00 92.69 77 GLU A O 1
ATOM 633 N N . ARG A 1 78 ? 9.813 3.848 7.965 1.00 90.81 78 ARG A N 1
ATOM 634 C CA . ARG A 1 78 ? 8.830 3.256 7.045 1.00 90.81 78 ARG A CA 1
ATOM 635 C C . ARG A 1 78 ? 7.977 2.206 7.730 1.00 90.81 78 ARG A C 1
ATOM 637 O O . ARG A 1 78 ? 6.778 2.136 7.452 1.00 90.81 78 ARG A O 1
ATOM 644 N N . ARG A 1 79 ? 8.570 1.391 8.607 1.00 93.12 79 ARG A N 1
ATOM 645 C CA . ARG A 1 79 ? 7.828 0.394 9.388 1.00 93.12 79 ARG A CA 1
ATOM 646 C C . ARG A 1 79 ? 6.756 1.074 10.237 1.00 93.12 79 ARG A C 1
ATOM 648 O O . ARG A 1 79 ? 5.582 0.739 10.093 1.00 93.12 79 ARG A O 1
ATOM 655 N N . THR A 1 80 ? 7.139 2.071 11.033 1.00 95.06 80 THR A N 1
ATOM 656 C CA . THR A 1 80 ? 6.212 2.835 11.879 1.00 95.06 80 THR A CA 1
ATOM 657 C C . THR A 1 80 ? 5.142 3.549 11.055 1.00 95.06 80 THR A C 1
ATOM 659 O O . THR A 1 80 ? 3.972 3.524 11.432 1.00 95.06 80 THR A O 1
ATOM 662 N N . ALA A 1 81 ? 5.493 4.134 9.905 1.00 94.38 81 ALA A N 1
ATOM 663 C CA . ALA A 1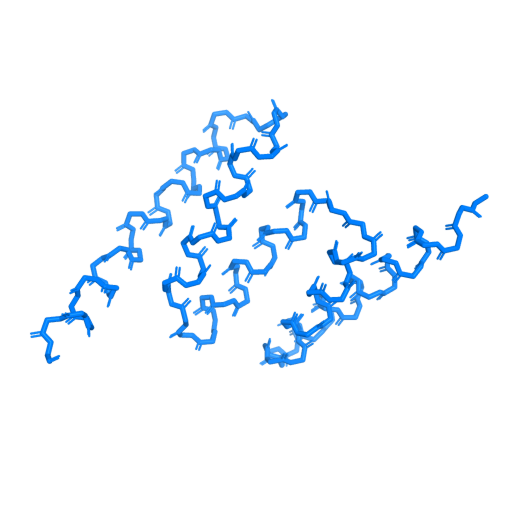 81 ? 4.515 4.779 9.029 1.00 94.38 81 ALA A CA 1
ATOM 664 C C . ALA A 1 81 ? 3.428 3.797 8.558 1.00 94.38 81 ALA A C 1
ATOM 666 O O . ALA A 1 81 ? 2.238 4.102 8.628 1.00 94.38 81 ALA A O 1
ATOM 667 N N . VAL A 1 82 ? 3.816 2.594 8.126 1.00 94.94 82 VAL A N 1
ATOM 668 C CA . VAL A 1 82 ? 2.859 1.563 7.696 1.00 94.94 82 VAL A CA 1
ATOM 669 C C . VAL A 1 82 ? 2.038 1.026 8.868 1.00 94.94 82 VAL A C 1
ATOM 671 O O . VAL A 1 82 ? 0.833 0.819 8.726 1.00 94.94 82 VAL A O 1
ATOM 674 N N . GLU A 1 83 ? 2.653 0.820 10.030 1.00 95.50 83 GLU A N 1
ATOM 675 C CA . GLU A 1 83 ? 1.949 0.400 11.247 1.00 95.50 83 GLU A CA 1
ATOM 676 C C . GLU A 1 83 ? 0.901 1.432 11.691 1.00 95.50 83 GLU A C 1
ATOM 678 O O . GLU A 1 83 ? -0.213 1.043 12.046 1.00 95.50 83 GLU A O 1
ATOM 683 N N . SER A 1 84 ? 1.207 2.731 11.590 1.00 96.19 84 SER A N 1
ATOM 684 C CA . SER A 1 84 ? 0.246 3.808 11.860 1.00 96.19 84 SER A CA 1
ATOM 685 C C . SER A 1 84 ? -0.944 3.742 10.906 1.00 96.19 84 SER A C 1
ATOM 687 O O . SER A 1 84 ? -2.087 3.772 11.352 1.00 96.19 84 SER A O 1
ATOM 689 N N . VAL A 1 85 ? -0.699 3.541 9.606 1.00 95.12 85 VAL A N 1
ATOM 690 C CA . VAL A 1 85 ? -1.784 3.384 8.622 1.00 95.12 85 VAL A CA 1
ATOM 691 C C . VAL A 1 85 ? -2.653 2.164 8.946 1.00 95.12 85 VAL A C 1
ATOM 693 O O . VAL A 1 85 ? -3.877 2.238 8.867 1.00 95.12 85 VAL A O 1
ATOM 696 N N . ILE A 1 86 ? -2.061 1.038 9.355 1.00 95.44 86 ILE A N 1
ATOM 697 C CA . ILE A 1 86 ? -2.834 -0.137 9.789 1.00 95.44 86 ILE A CA 1
ATOM 698 C C . ILE A 1 86 ? -3.711 0.206 11.002 1.00 95.44 86 ILE A C 1
ATOM 700 O O . ILE A 1 86 ? -4.882 -0.179 11.031 1.00 95.44 86 ILE A O 1
ATOM 704 N N . ALA A 1 87 ? -3.161 0.910 11.994 1.00 95.00 87 ALA A N 1
ATOM 705 C CA . ALA A 1 87 ? -3.892 1.306 13.195 1.00 95.00 87 ALA A CA 1
ATOM 706 C C . ALA A 1 87 ? -5.056 2.260 12.879 1.00 95.00 87 ALA A C 1
ATOM 708 O O . ALA A 1 87 ? -6.125 2.123 13.469 1.00 95.00 87 ALA A O 1
ATOM 709 N N . GLU A 1 88 ? -4.884 3.164 11.913 1.00 93.69 88 GLU A N 1
ATOM 710 C CA . GLU A 1 88 ? -5.934 4.070 11.431 1.00 93.69 88 GLU A CA 1
ATOM 711 C C . GLU A 1 88 ? -7.070 3.334 10.710 1.00 93.69 88 GLU A C 1
ATOM 713 O O . GLU A 1 88 ? -8.234 3.699 10.859 1.00 93.69 88 GLU A O 1
ATOM 718 N N . LEU A 1 89 ? -6.758 2.285 9.942 1.00 92.38 89 LEU A N 1
ATOM 719 C CA . LEU A 1 89 ? -7.754 1.515 9.186 1.00 92.38 89 LEU A CA 1
ATOM 720 C C . LEU A 1 89 ? -8.476 0.452 10.030 1.00 92.38 89 LEU A C 1
ATOM 722 O O . LEU A 1 89 ? -9.569 0.008 9.669 1.00 92.38 89 LEU A O 1
ATOM 726 N N . ALA A 1 90 ? -7.876 0.012 11.140 1.00 91.00 90 ALA A N 1
ATOM 727 C CA . ALA A 1 90 ? -8.398 -1.079 11.963 1.00 91.00 90 ALA A CA 1
ATOM 728 C C . ALA A 1 90 ? -9.827 -0.848 12.515 1.00 91.00 90 ALA A C 1
ATOM 730 O O . ALA A 1 90 ? -10.617 -1.798 12.470 1.00 91.00 90 ALA A O 1
ATOM 731 N N . PRO A 1 91 ? -10.216 0.359 12.983 1.00 91.06 91 PRO A N 1
ATOM 732 C CA . PRO A 1 91 ? -11.574 0.622 13.463 1.00 91.06 91 PRO A CA 1
ATOM 733 C C . PRO A 1 91 ? -12.649 0.392 12.396 1.00 91.06 91 PRO A C 1
ATOM 735 O O . PRO A 1 91 ? -13.669 -0.231 12.688 1.00 91.06 91 PRO A O 1
ATOM 738 N N . SER A 1 92 ? -12.404 0.811 11.150 1.00 84.56 92 SER A N 1
ATOM 739 C CA . SER A 1 92 ? -13.351 0.637 10.037 1.00 84.56 92 SER A CA 1
ATOM 740 C C . SER A 1 92 ? -13.638 -0.837 9.754 1.00 84.56 92 SER A C 1
ATOM 742 O O . SER A 1 92 ? -14.754 -1.210 9.415 1.00 84.56 92 SER A O 1
ATOM 744 N N . VAL A 1 93 ? -12.643 -1.703 9.947 1.00 85.75 93 VAL A N 1
ATOM 745 C CA . VAL A 1 93 ? -12.785 -3.152 9.760 1.00 85.75 93 VAL A CA 1
ATOM 746 C C . VAL A 1 93 ? -13.481 -3.821 10.948 1.00 85.75 93 VAL A C 1
ATOM 748 O O . VAL A 1 93 ? -14.207 -4.799 10.766 1.00 85.75 93 VAL A O 1
ATOM 751 N N . ALA A 1 94 ? -13.247 -3.329 12.166 1.00 78.81 94 ALA A N 1
ATOM 752 C CA . ALA A 1 94 ? -13.875 -3.860 13.373 1.00 78.81 94 ALA A CA 1
ATOM 753 C C . ALA A 1 94 ? -15.388 -3.594 13.396 1.00 78.81 94 ALA A C 1
ATOM 755 O O . ALA A 1 94 ? -16.146 -4.475 13.789 1.00 78.81 94 ALA A O 1
ATOM 756 N N . LEU A 1 95 ? -15.821 -2.419 12.926 1.00 71.56 95 LEU A N 1
ATOM 757 C CA . LEU A 1 95 ? -17.234 -2.033 12.882 1.00 71.56 95 LEU A CA 1
ATOM 758 C C . LEU A 1 95 ? -18.048 -2.873 11.886 1.00 71.56 95 LEU A C 1
ATOM 760 O O . LEU A 1 95 ? -19.141 -3.310 12.217 1.00 71.56 95 LEU A O 1
ATOM 764 N N . VAL A 1 96 ? -17.493 -3.182 10.710 1.00 64.56 96 VAL A N 1
ATOM 765 C CA . VAL A 1 96 ? -18.195 -3.943 9.653 1.00 64.56 96 VAL A CA 1
ATOM 766 C C . VAL A 1 96 ? -18.437 -5.414 10.028 1.00 64.56 96 VAL A C 1
ATOM 768 O O . VAL A 1 96 ? -19.302 -6.064 9.453 1.00 64.56 96 VAL A O 1
ATOM 771 N N . ARG A 1 97 ? -17.696 -5.972 10.996 1.00 60.81 97 ARG A N 1
ATOM 772 C CA . ARG A 1 97 ? -17.874 -7.369 11.444 1.00 60.81 97 ARG A CA 1
ATOM 773 C C . ARG A 1 97 ? -18.916 -7.551 12.554 1.00 60.81 97 ARG A C 1
ATOM 775 O O . ARG A 1 97 ? -19.111 -8.685 12.984 1.00 60.81 97 ARG A O 1
ATOM 782 N N . LEU A 1 98 ? -19.523 -6.471 13.048 1.00 57.62 98 LEU A N 1
ATOM 783 C CA . LEU A 1 98 ? -20.448 -6.493 14.188 1.00 57.62 98 LEU A CA 1
ATOM 784 C C . LEU A 1 98 ? -21.935 -6.394 13.801 1.00 57.62 98 LEU A C 1
ATOM 786 O O . LEU A 1 98 ? -22.765 -6.328 14.707 1.00 57.62 98 LEU A O 1
ATOM 790 N N . GLU A 1 99 ? -22.271 -6.411 12.508 1.00 47.75 99 GLU A N 1
ATOM 791 C CA . GLU A 1 99 ? -23.659 -6.369 12.007 1.00 47.75 99 GLU A CA 1
ATOM 792 C C . GLU A 1 99 ? -24.159 -7.718 11.474 1.00 47.75 99 GLU A C 1
ATOM 794 O O . GLU A 1 99 ? -23.344 -8.479 10.898 1.00 47.75 99 GLU A O 1
#

pLDDT: mean 91.61, std 9.96, range [47.75, 98.38]

Foldseek 3Di:
DPVLQVQLVVLQVQLVVCVVVLVLVSSLVSLVSSCVSPVDLVSLQSNLVSCVSVVNLVVSLVSLVVSLVPDPPDDPVVNVVSVVSNVVSVVVVVVVVPD

Radius of gyration: 14.11 Å; chains: 1; bounding box: 40×22×34 Å

Secondary structure (DSSP, 8-state):
--HHHHHHHHHHHHHHHHHHTT-HHHHHHHHHHHHHH---HHHHHHHHHHHHHTT-HHHHHHHHHHHHHH-TT--HHHHHHHHHHHHHHHHHHHHHTT-

Sequence (99 aa):
MHAQDDAARELFRRGAEAYGAERYAEALEAFEASYRHREVPVVLFNLAQTLRALDRPAEAIEAYRRYLRTDETLDDERRTAVESVIAELAPSVALVRLE